Protein AF-A0A931E6J5-F1 (afdb_monomer_lite)

Structure (mmCIF, N/CA/C/O backbone):
data_AF-A0A931E6J5-F1
#
_entry.id   AF-A0A931E6J5-F1
#
loop_
_atom_site.group_PDB
_atom_site.id
_atom_site.type_symbol
_atom_site.label_atom_id
_atom_site.label_alt_id
_atom_site.label_comp_id
_atom_site.label_asym_id
_atom_site.label_entity_id
_atom_site.label_seq_id
_atom_site.pdbx_PDB_ins_code
_atom_site.Cartn_x
_atom_site.Cartn_y
_atom_site.Cartn_z
_atom_site.occupancy
_atom_site.B_iso_or_equiv
_atom_site.auth_seq_id
_atom_site.auth_comp_id
_atom_site.auth_asym_id
_atom_site.auth_atom_id
_atom_site.pdbx_PDB_model_num
ATOM 1 N N . MET A 1 1 ? 29.574 -15.417 -43.266 1.00 63.38 1 MET A N 1
ATOM 2 C CA . MET A 1 1 ? 28.225 -14.818 -43.188 1.00 63.38 1 MET A CA 1
ATOM 3 C C . MET A 1 1 ? 27.540 -15.208 -41.883 1.00 63.38 1 MET A C 1
ATOM 5 O O . MET A 1 1 ? 27.531 -14.384 -40.987 1.00 63.38 1 MET A O 1
ATOM 9 N N . VAL A 1 2 ? 27.178 -16.483 -41.682 1.00 71.75 2 VAL A N 1
ATOM 10 C CA . VAL A 1 2 ? 26.432 -16.975 -40.497 1.00 71.75 2 VAL A CA 1
ATOM 11 C C . VAL A 1 2 ? 27.000 -16.542 -39.132 1.00 71.75 2 VAL A C 1
ATOM 13 O O . VAL A 1 2 ? 26.247 -16.129 -38.259 1.00 71.75 2 VAL A O 1
ATOM 16 N N . LEU A 1 3 ? 28.323 -16.590 -38.936 1.00 75.75 3 LEU A N 1
ATOM 17 C CA . LEU A 1 3 ? 28.943 -16.208 -37.658 1.00 75.75 3 LEU A CA 1
ATOM 18 C C . LEU A 1 3 ? 28.844 -14.696 -37.375 1.00 75.75 3 LEU A C 1
ATOM 20 O O . LEU A 1 3 ? 28.648 -14.297 -36.234 1.00 75.75 3 LEU A O 1
ATOM 24 N N . HIS A 1 4 ? 28.951 -13.854 -38.405 1.00 79.69 4 HIS A N 1
ATOM 25 C CA . HIS A 1 4 ? 28.819 -12.399 -38.274 1.00 79.69 4 HIS A CA 1
ATOM 26 C C . HIS A 1 4 ? 27.365 -12.003 -37.971 1.00 79.69 4 HIS A C 1
ATOM 28 O O . HIS A 1 4 ? 27.108 -11.174 -37.098 1.00 79.69 4 HIS A O 1
ATOM 34 N N . ASP A 1 5 ? 26.411 -12.656 -38.633 1.00 85.62 5 ASP A N 1
ATOM 35 C CA . ASP A 1 5 ? 24.976 -12.436 -38.422 1.00 85.62 5 ASP A CA 1
ATOM 36 C C . ASP A 1 5 ? 24.541 -12.890 -37.016 1.00 85.62 5 ASP A C 1
ATOM 38 O O . ASP A 1 5 ? 23.756 -12.223 -36.344 1.00 85.62 5 ASP A O 1
ATOM 42 N N . PHE A 1 6 ? 25.136 -13.975 -36.510 1.00 90.19 6 PHE A N 1
ATOM 43 C CA . PHE A 1 6 ? 24.957 -14.414 -35.127 1.00 90.19 6 PHE A CA 1
ATOM 44 C C . PHE A 1 6 ? 25.483 -13.388 -34.109 1.00 90.19 6 PHE A C 1
ATOM 46 O O . PHE A 1 6 ? 24.763 -13.008 -33.184 1.00 90.19 6 PHE A O 1
ATOM 53 N N . TRP A 1 7 ? 26.722 -12.910 -34.275 1.00 92.44 7 TRP A N 1
ATOM 54 C CA . TRP A 1 7 ? 27.324 -11.947 -33.344 1.00 92.44 7 TRP A CA 1
ATOM 55 C C . TRP A 1 7 ? 26.598 -10.604 -33.337 1.00 92.44 7 TRP A C 1
ATOM 57 O O . TRP A 1 7 ? 26.364 -10.041 -32.269 1.00 92.44 7 TRP A O 1
ATOM 67 N N . THR A 1 8 ? 26.202 -10.103 -34.506 1.00 91.69 8 THR A N 1
ATOM 68 C CA . THR A 1 8 ? 25.414 -8.868 -34.608 1.00 91.69 8 THR A CA 1
ATOM 69 C C . THR A 1 8 ? 24.068 -9.005 -33.899 1.00 91.69 8 THR A C 1
ATOM 71 O O . THR A 1 8 ? 23.738 -8.150 -33.077 1.00 91.69 8 THR A O 1
ATOM 74 N N . PHE A 1 9 ? 23.328 -10.095 -34.126 1.00 93.56 9 PHE A N 1
ATOM 75 C CA . PHE A 1 9 ? 22.081 -10.363 -33.403 1.00 93.56 9 PHE A CA 1
ATOM 76 C C . PHE A 1 9 ? 22.292 -10.407 -31.882 1.00 93.56 9 PHE A C 1
ATOM 78 O O . PHE A 1 9 ? 21.572 -9.746 -31.130 1.00 93.56 9 PHE A O 1
ATOM 85 N N . PHE A 1 10 ? 23.312 -11.137 -31.426 1.00 94.94 10 PHE A N 1
ATOM 86 C CA . PHE A 1 10 ? 23.633 -11.265 -30.007 1.00 94.94 10 PHE A CA 1
ATOM 87 C C . PHE A 1 10 ? 23.939 -9.905 -29.358 1.00 94.94 10 PHE A C 1
ATOM 89 O O . PHE A 1 10 ? 23.364 -9.571 -28.317 1.00 94.94 10 PHE A O 1
ATOM 96 N N . ILE A 1 11 ? 24.771 -9.079 -30.000 1.00 95.94 11 ILE A N 1
ATOM 97 C CA . ILE A 1 11 ? 25.106 -7.732 -29.517 1.00 95.94 11 ILE A CA 1
ATOM 98 C C . ILE A 1 11 ? 23.847 -6.867 -29.429 1.00 95.94 11 ILE A C 1
ATOM 100 O O . ILE A 1 11 ? 23.567 -6.310 -28.367 1.00 95.94 11 ILE A O 1
ATOM 104 N N . TRP A 1 12 ? 23.052 -6.791 -30.499 1.00 96.56 12 TRP A N 1
ATOM 105 C CA . TRP A 1 12 ? 21.847 -5.958 -30.514 1.00 96.56 12 TRP A CA 1
ATOM 106 C C . TRP A 1 12 ? 20.796 -6.416 -29.499 1.00 96.56 12 TRP A C 1
ATOM 108 O O . TRP A 1 12 ? 20.197 -5.572 -28.832 1.00 96.56 12 TRP A O 1
ATOM 118 N N . SER A 1 13 ? 20.616 -7.726 -29.306 1.00 95.75 13 SER A N 1
ATOM 119 C CA . SER A 1 13 ? 19.722 -8.256 -28.265 1.00 95.75 13 SER A CA 1
ATOM 120 C C . SER A 1 13 ? 20.189 -7.887 -26.852 1.00 95.75 13 SER A C 1
ATOM 122 O O . SER A 1 13 ? 19.373 -7.521 -26.005 1.00 95.75 13 SER A O 1
ATOM 124 N N . THR A 1 14 ? 21.504 -7.901 -26.613 1.00 96.81 14 THR A N 1
ATOM 125 C CA . THR A 1 14 ? 22.094 -7.530 -25.322 1.00 96.81 14 THR A CA 1
ATOM 126 C C . THR A 1 14 ? 21.915 -6.037 -25.066 1.00 96.81 14 THR A C 1
ATOM 128 O O . THR A 1 14 ? 21.471 -5.647 -23.988 1.00 96.81 14 THR A O 1
ATOM 131 N N . VAL A 1 15 ? 22.189 -5.198 -26.069 1.00 97.50 15 VAL A N 1
ATOM 132 C CA . VAL A 1 15 ? 21.977 -3.744 -25.997 1.00 97.50 15 VAL A CA 1
ATOM 133 C C . VAL A 1 15 ? 20.506 -3.422 -25.725 1.00 97.50 15 VAL A C 1
ATOM 135 O O . VAL A 1 15 ? 20.216 -2.627 -24.833 1.00 97.50 15 VAL A O 1
ATOM 138 N N . ALA A 1 16 ? 19.573 -4.072 -26.428 1.00 97.19 16 ALA A N 1
ATOM 139 C CA . ALA A 1 16 ? 18.140 -3.891 -26.201 1.00 97.19 16 ALA A CA 1
ATOM 140 C C . ALA A 1 16 ? 17.722 -4.312 -24.781 1.00 97.19 16 ALA A C 1
ATOM 142 O O . ALA A 1 16 ? 16.992 -3.582 -24.109 1.00 97.19 16 ALA A O 1
ATOM 143 N N . GLY A 1 17 ? 18.227 -5.449 -24.290 1.00 97.44 17 GLY A N 1
ATOM 144 C CA . GLY A 1 17 ? 17.974 -5.913 -22.925 1.00 97.44 17 GLY A CA 1
ATOM 145 C C . GLY A 1 17 ? 18.479 -4.930 -21.867 1.00 97.44 17 GLY A C 1
ATOM 146 O O . GLY A 1 17 ? 17.737 -4.566 -20.952 1.00 97.44 17 GLY A O 1
ATOM 147 N N . LEU A 1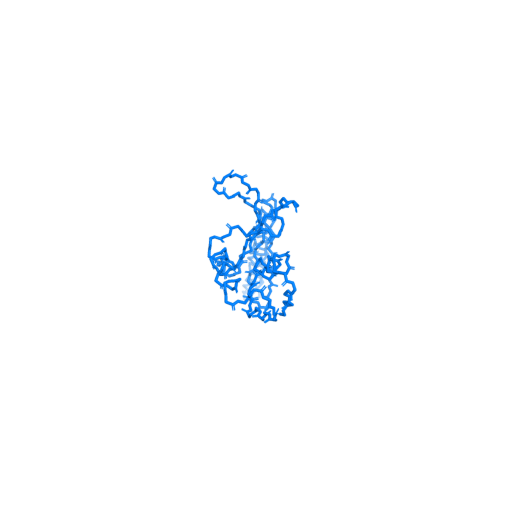 18 ? 19.710 -4.435 -22.022 1.00 98.00 18 LEU A N 1
ATOM 148 C CA . LEU A 1 18 ? 20.287 -3.427 -21.130 1.00 98.00 18 LEU A CA 1
ATOM 149 C C . LEU A 1 18 ? 19.512 -2.105 -21.177 1.00 98.00 18 LEU A C 1
ATOM 151 O O . LEU A 1 18 ? 19.295 -1.499 -20.129 1.00 98.00 18 LEU A O 1
ATOM 155 N N . ALA A 1 19 ? 19.046 -1.685 -22.355 1.00 97.94 19 ALA A N 1
ATOM 156 C CA . ALA A 1 19 ? 18.220 -0.490 -22.498 1.00 97.94 19 ALA A CA 1
ATOM 157 C C . ALA A 1 19 ? 16.891 -0.624 -21.736 1.00 97.94 19 ALA A C 1
ATOM 159 O O . ALA A 1 19 ? 16.527 0.279 -20.984 1.00 97.94 19 ALA A O 1
ATOM 160 N N . ILE A 1 20 ? 16.200 -1.763 -21.857 1.00 98.06 20 ILE A N 1
ATOM 161 C CA . ILE A 1 20 ? 14.946 -2.032 -21.130 1.00 98.06 20 ILE A CA 1
ATOM 162 C C . ILE A 1 20 ? 15.175 -2.012 -19.615 1.00 98.06 20 ILE A C 1
ATOM 164 O O . ILE A 1 20 ? 14.420 -1.365 -18.886 1.00 98.06 20 ILE A O 1
ATOM 168 N N . ILE A 1 21 ? 16.228 -2.68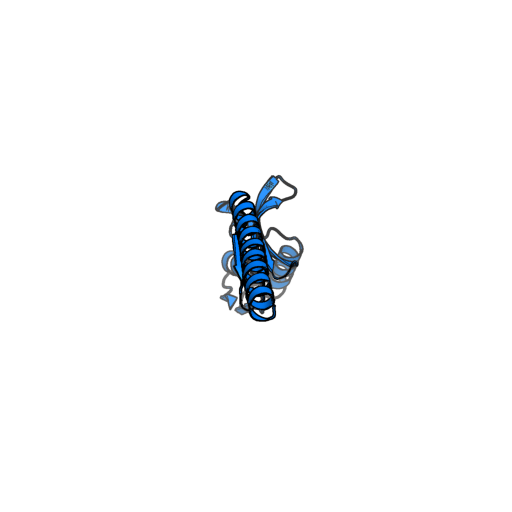2 -19.136 1.00 97.38 21 ILE A N 1
ATOM 169 C CA . ILE A 1 21 ? 16.584 -2.689 -17.710 1.00 97.38 21 ILE A CA 1
ATOM 170 C C . ILE A 1 21 ? 16.899 -1.266 -17.238 1.00 97.38 21 ILE A C 1
ATOM 172 O O . ILE A 1 21 ? 16.402 -0.847 -16.194 1.00 97.38 21 ILE A O 1
ATOM 176 N N . GLY A 1 22 ? 17.676 -0.506 -18.013 1.00 97.94 22 GLY A N 1
ATOM 177 C CA . GLY A 1 22 ? 18.025 0.879 -17.705 1.00 97.94 22 GLY A CA 1
ATOM 178 C C . GLY A 1 22 ? 16.796 1.781 -17.591 1.00 97.94 22 GLY A C 1
ATOM 179 O O . GLY A 1 22 ? 16.655 2.498 -16.602 1.00 97.94 22 GLY A O 1
ATOM 180 N N . ILE A 1 23 ? 15.866 1.690 -18.546 1.00 97.69 23 ILE A N 1
ATOM 181 C CA . ILE A 1 23 ? 14.594 2.428 -18.516 1.00 97.69 23 ILE A CA 1
ATOM 182 C C . ILE A 1 23 ? 13.776 2.039 -17.282 1.00 97.69 23 ILE A C 1
ATOM 184 O O . ILE A 1 23 ? 13.274 2.910 -16.574 1.00 97.69 23 ILE A O 1
ATOM 188 N N . TYR A 1 24 ? 13.669 0.743 -16.987 1.00 95.25 24 TYR A N 1
ATOM 189 C CA . TYR A 1 24 ? 12.930 0.261 -15.823 1.00 95.25 24 TYR A CA 1
ATOM 190 C C . TYR A 1 24 ? 13.510 0.799 -14.505 1.00 95.25 24 TYR A C 1
ATOM 192 O O . TYR A 1 24 ? 12.768 1.309 -13.665 1.00 95.25 24 TYR A O 1
ATOM 200 N N . GLN A 1 25 ? 14.836 0.757 -14.338 1.00 96.06 25 GLN A N 1
ATOM 201 C CA . GLN A 1 25 ? 15.498 1.307 -13.150 1.00 96.06 25 GLN A CA 1
ATOM 202 C C . GLN A 1 25 ? 15.332 2.827 -13.056 1.00 96.06 25 GLN A C 1
ATOM 204 O O . GLN A 1 25 ? 15.076 3.348 -11.971 1.00 96.06 25 GLN A O 1
ATOM 209 N N . LEU A 1 26 ? 15.408 3.541 -14.183 1.00 97.12 26 LEU A N 1
ATOM 210 C CA . LEU A 1 26 ? 15.172 4.982 -14.228 1.00 97.12 26 LEU A CA 1
ATOM 211 C C . LEU A 1 26 ? 13.752 5.335 -13.764 1.00 97.12 26 LEU A C 1
ATOM 213 O O . LEU A 1 26 ? 13.586 6.244 -12.953 1.00 97.12 26 LEU A O 1
ATOM 217 N N . LEU A 1 27 ? 12.735 4.592 -14.210 1.00 95.88 27 LEU A N 1
ATOM 218 C CA . LEU A 1 27 ? 11.352 4.788 -13.761 1.00 95.88 27 LEU A CA 1
ATOM 219 C C . LEU A 1 27 ? 11.208 4.573 -12.248 1.00 95.88 27 LEU A C 1
ATOM 221 O O . LEU A 1 27 ? 10.581 5.392 -11.574 1.00 95.88 27 LEU A O 1
ATOM 225 N N . LEU A 1 28 ? 11.821 3.522 -11.694 1.00 94.69 28 LEU A N 1
ATOM 226 C CA . LEU A 1 28 ? 11.808 3.277 -10.247 1.00 94.69 28 LEU A CA 1
ATOM 227 C C . LEU A 1 28 ? 12.523 4.382 -9.459 1.00 94.69 28 LEU A C 1
ATOM 229 O O . LEU A 1 28 ? 12.049 4.778 -8.393 1.00 94.69 28 LEU A O 1
ATOM 233 N N . LEU A 1 29 ? 13.633 4.909 -9.980 1.00 96.19 29 LEU A N 1
ATOM 234 C CA . LEU A 1 29 ? 14.347 6.030 -9.369 1.00 96.19 29 LEU A CA 1
ATOM 235 C C . LEU A 1 29 ? 13.512 7.311 -9.384 1.00 96.19 29 LEU A C 1
ATOM 237 O O . LEU A 1 29 ? 13.448 7.997 -8.366 1.00 96.19 29 LEU A O 1
ATOM 241 N N . ILE A 1 30 ? 12.829 7.605 -10.494 1.00 97.19 30 ILE A N 1
ATOM 242 C CA . ILE A 1 30 ? 11.915 8.751 -10.595 1.00 97.19 30 ILE A CA 1
ATOM 243 C C . ILE A 1 30 ? 10.773 8.611 -9.584 1.00 97.19 30 ILE A C 1
ATOM 245 O O . ILE A 1 30 ? 10.468 9.562 -8.868 1.00 97.19 30 ILE A O 1
ATOM 249 N N . LEU A 1 31 ? 10.161 7.428 -9.481 1.00 96.12 31 LEU A N 1
ATOM 250 C CA . LEU A 1 31 ? 9.105 7.164 -8.501 1.00 96.12 31 LEU A CA 1
ATOM 251 C C . LEU A 1 31 ? 9.607 7.367 -7.069 1.00 96.12 31 LEU A C 1
ATOM 253 O O . LEU A 1 31 ? 8.974 8.083 -6.293 1.00 96.12 31 LEU A O 1
ATOM 257 N N . ARG A 1 32 ? 10.787 6.832 -6.743 1.00 95.50 32 ARG A N 1
ATOM 258 C CA . ARG A 1 32 ? 11.405 7.012 -5.426 1.00 95.50 32 ARG A CA 1
ATOM 259 C C . ARG A 1 32 ? 11.718 8.477 -5.126 1.00 95.50 32 ARG A C 1
ATOM 261 O O . ARG A 1 32 ? 11.469 8.923 -4.010 1.00 95.50 32 ARG A O 1
ATOM 268 N N . ALA A 1 33 ? 12.223 9.229 -6.104 1.00 95.88 33 ALA A N 1
ATOM 269 C CA . ALA A 1 33 ? 12.474 10.665 -5.970 1.00 95.88 33 ALA A CA 1
ATOM 270 C C . ALA A 1 33 ? 11.181 11.461 -5.722 1.00 95.88 33 ALA A C 1
ATOM 272 O O . ALA A 1 33 ? 11.209 12.491 -5.057 1.00 95.88 33 ALA A O 1
ATOM 273 N N . ARG A 1 34 ? 10.039 10.954 -6.200 1.00 95.50 34 ARG A N 1
ATOM 274 C CA . ARG A 1 34 ? 8.697 11.493 -5.928 1.00 95.50 34 ARG A CA 1
ATOM 275 C C . ARG A 1 34 ? 8.062 10.958 -4.636 1.00 95.50 34 ARG A C 1
ATOM 277 O O . ARG A 1 34 ? 6.873 11.167 -4.428 1.00 95.50 34 ARG A O 1
ATOM 284 N N . GLY A 1 35 ? 8.815 10.248 -3.793 1.00 95.94 35 GLY A N 1
ATOM 285 C CA . GLY A 1 35 ? 8.310 9.689 -2.534 1.00 95.94 35 GLY A CA 1
ATOM 286 C C . GLY A 1 35 ? 7.437 8.440 -2.695 1.00 95.94 35 GLY A C 1
ATOM 287 O O . GLY A 1 35 ? 6.791 8.022 -1.738 1.00 95.94 35 GLY A O 1
ATOM 288 N N . VAL A 1 36 ? 7.416 7.822 -3.881 1.00 97.31 36 VAL A N 1
ATOM 289 C CA . VAL A 1 36 ? 6.678 6.580 -4.133 1.00 97.31 36 VAL A CA 1
ATOM 290 C C . VAL A 1 36 ? 7.590 5.386 -3.876 1.00 97.31 36 VAL A C 1
ATOM 292 O O . VAL A 1 36 ? 8.556 5.140 -4.600 1.00 97.31 36 VAL A O 1
ATOM 295 N N . PHE A 1 37 ? 7.267 4.609 -2.849 1.00 96.31 37 PHE A N 1
ATOM 296 C CA . PHE A 1 37 ? 7.924 3.342 -2.569 1.00 96.31 37 PHE A CA 1
ATOM 297 C C . PHE A 1 37 ? 7.243 2.218 -3.347 1.00 96.31 37 PHE A C 1
ATOM 299 O O . PHE A 1 37 ? 6.057 1.961 -3.156 1.00 96.31 37 PHE A O 1
ATOM 306 N N . VAL A 1 38 ? 8.000 1.534 -4.204 1.00 96.56 38 VAL A N 1
ATOM 307 C CA . VAL A 1 38 ? 7.509 0.430 -5.035 1.00 96.56 38 VAL A CA 1
ATOM 308 C C . VAL A 1 38 ? 8.150 -0.872 -4.575 1.00 96.56 38 VAL A C 1
ATOM 310 O O . VAL A 1 38 ? 9.370 -0.965 -4.457 1.00 96.56 38 VAL A O 1
ATOM 313 N N . THR A 1 39 ? 7.335 -1.895 -4.348 1.00 94.56 39 THR A N 1
ATOM 314 C CA . THR A 1 39 ? 7.804 -3.239 -4.004 1.00 94.56 39 THR A CA 1
ATOM 315 C C . THR A 1 39 ? 6.897 -4.302 -4.612 1.00 94.56 39 THR A C 1
ATOM 317 O O . THR A 1 39 ? 5.740 -4.037 -4.932 1.00 94.56 39 THR A O 1
ATOM 320 N N . ARG A 1 40 ? 7.405 -5.523 -4.786 1.00 94.12 40 ARG A N 1
ATOM 321 C CA . ARG A 1 40 ? 6.601 -6.665 -5.234 1.00 94.12 40 ARG A CA 1
ATOM 322 C C . ARG A 1 40 ? 6.274 -7.545 -4.036 1.00 94.12 40 ARG A C 1
ATOM 324 O O . ARG A 1 40 ? 7.173 -8.050 -3.373 1.00 94.12 40 ARG A O 1
ATOM 331 N N . THR A 1 41 ? 4.988 -7.741 -3.774 1.00 93.50 41 THR A N 1
ATOM 332 C CA . THR A 1 41 ? 4.486 -8.631 -2.721 1.00 93.50 41 THR A CA 1
ATOM 333 C C . THR A 1 41 ? 3.864 -9.887 -3.334 1.00 93.50 41 THR A C 1
ATOM 335 O O . THR A 1 41 ? 3.679 -9.974 -4.551 1.00 93.50 41 THR A O 1
ATOM 338 N N . LYS A 1 42 ? 3.475 -10.859 -2.496 1.00 93.69 42 LYS A N 1
ATOM 339 C CA . LYS A 1 42 ? 2.713 -12.043 -2.939 1.00 93.69 42 LYS A CA 1
ATOM 340 C C . LYS A 1 42 ? 1.358 -11.698 -3.573 1.00 93.69 42 LYS A C 1
ATOM 342 O O . LYS A 1 42 ? 0.805 -12.509 -4.302 1.00 93.69 42 LYS A O 1
ATOM 347 N N . PHE A 1 43 ? 0.841 -10.501 -3.298 1.00 89.81 43 PHE A N 1
ATOM 348 C CA . PHE A 1 43 ? -0.416 -9.997 -3.847 1.00 89.81 43 PHE A CA 1
ATOM 349 C C . PHE A 1 43 ? -0.212 -9.139 -5.103 1.00 89.81 43 PHE A C 1
ATOM 351 O O . PHE A 1 43 ? -1.188 -8.699 -5.700 1.00 89.81 43 PHE A O 1
ATOM 358 N N . GLY A 1 44 ? 1.038 -8.931 -5.530 1.00 93.06 44 GLY A N 1
ATOM 359 C CA . GLY A 1 44 ? 1.395 -8.224 -6.755 1.00 93.06 44 GLY A CA 1
ATOM 360 C C . GLY A 1 44 ? 2.218 -6.959 -6.520 1.00 93.06 44 GLY A C 1
ATOM 361 O O . GLY A 1 44 ? 2.913 -6.833 -5.509 1.00 93.06 44 GLY A O 1
ATOM 362 N N . LEU A 1 45 ? 2.203 -6.047 -7.491 1.00 95.50 45 LEU A N 1
ATOM 363 C CA . LEU A 1 45 ? 2.954 -4.796 -7.413 1.00 95.50 45 LEU A CA 1
ATOM 364 C C . LEU A 1 45 ? 2.294 -3.877 -6.384 1.00 95.50 45 LEU A C 1
ATOM 366 O O . LEU A 1 45 ? 1.100 -3.596 -6.465 1.00 95.50 45 LEU A O 1
ATOM 370 N N . THR A 1 46 ? 3.069 -3.417 -5.413 1.00 96.69 46 THR A N 1
ATOM 371 C CA . THR A 1 46 ? 2.599 -2.598 -4.301 1.00 96.69 46 THR A CA 1
ATOM 372 C C . THR A 1 46 ? 3.304 -1.254 -4.323 1.00 96.69 46 THR A C 1
ATOM 374 O O . THR A 1 46 ? 4.527 -1.191 -4.452 1.00 96.69 46 THR A O 1
ATOM 377 N N . MET A 1 47 ? 2.524 -0.188 -4.180 1.00 97.12 47 MET A N 1
ATOM 378 C CA . MET A 1 47 ? 3.022 1.176 -4.071 1.00 97.12 47 MET A CA 1
ATOM 379 C C . MET A 1 47 ? 2.547 1.793 -2.761 1.00 97.12 47 MET A C 1
ATOM 381 O O . MET A 1 47 ? 1.379 1.656 -2.394 1.00 97.12 47 MET A O 1
ATOM 385 N N . ILE A 1 48 ? 3.455 2.476 -2.074 1.00 96.81 48 ILE A N 1
ATOM 386 C CA . ILE A 1 48 ? 3.169 3.280 -0.888 1.00 96.81 48 ILE A CA 1
ATOM 387 C C . ILE A 1 48 ? 3.631 4.697 -1.189 1.00 96.81 48 ILE A C 1
ATOM 389 O O . ILE A 1 48 ? 4.779 4.891 -1.583 1.00 96.81 48 ILE A O 1
ATOM 393 N N . PHE A 1 49 ? 2.746 5.671 -1.036 1.00 97.44 49 PHE A N 1
ATOM 394 C CA . PHE A 1 49 ? 3.070 7.068 -1.297 1.00 97.44 49 PHE A CA 1
ATOM 395 C C . PHE A 1 49 ? 2.182 7.997 -0.485 1.00 97.44 49 PHE A C 1
ATOM 397 O O . PHE A 1 49 ? 1.078 7.623 -0.081 1.00 97.44 49 PHE A O 1
ATOM 404 N N . ASP A 1 50 ? 2.686 9.201 -0.261 1.00 97.31 50 ASP A N 1
ATOM 405 C CA . ASP A 1 50 ? 2.009 10.220 0.526 1.00 97.31 50 ASP A CA 1
ATOM 406 C C . ASP A 1 50 ? 1.192 11.146 -0.391 1.00 97.31 50 ASP A C 1
ATOM 408 O O . ASP A 1 50 ? 1.505 11.330 -1.571 1.00 97.31 50 ASP A O 1
ATOM 412 N N . SER A 1 51 ? 0.095 11.668 0.142 1.00 95.69 51 SER A N 1
ATOM 413 C CA . SER A 1 51 ? -0.836 12.588 -0.507 1.00 95.69 51 SER A CA 1
ATOM 414 C C . SER A 1 51 ? -1.553 13.411 0.570 1.00 95.69 51 SER A C 1
ATOM 416 O O . SER A 1 51 ? -1.175 13.372 1.742 1.00 95.69 51 SER A O 1
ATOM 418 N N . GLU A 1 52 ? -2.591 14.137 0.186 1.00 96.19 52 GLU A N 1
ATOM 419 C CA . GLU A 1 52 ? -3.411 14.951 1.079 1.00 96.19 52 GLU A CA 1
ATOM 420 C C . GLU A 1 52 ? -4.875 14.536 0.923 1.00 96.19 52 GLU A C 1
ATOM 422 O O . GLU A 1 52 ? -5.305 14.131 -0.163 1.00 96.19 52 GLU A O 1
ATOM 427 N N . ASP A 1 53 ? -5.632 14.569 2.019 1.00 93.56 53 ASP A N 1
ATOM 428 C CA . ASP A 1 53 ? -7.084 14.434 1.944 1.00 93.56 53 ASP A CA 1
ATOM 429 C C . ASP A 1 53 ? -7.748 15.739 1.465 1.00 93.56 53 ASP A C 1
ATOM 431 O O . ASP A 1 53 ? -7.081 16.703 1.091 1.00 93.56 53 ASP A O 1
ATOM 435 N N . ALA A 1 54 ? -9.083 15.762 1.431 1.00 90.62 54 ALA A N 1
ATOM 436 C CA . ALA A 1 54 ? -9.838 16.922 0.954 1.00 90.62 54 ALA A CA 1
ATOM 437 C C . ALA A 1 54 ? -9.610 18.192 1.795 1.00 90.62 54 ALA A C 1
ATOM 439 O O . ALA A 1 54 ? -9.813 19.292 1.284 1.00 90.62 54 ALA A O 1
ATOM 440 N N . ASP A 1 55 ? -9.175 18.036 3.047 1.00 92.50 55 ASP A N 1
ATOM 441 C CA . ASP A 1 55 ? -8.923 19.125 3.989 1.00 92.50 55 ASP A CA 1
ATOM 442 C C . ASP A 1 55 ? -7.429 19.514 4.033 1.00 92.50 55 ASP A C 1
ATOM 444 O O . ASP A 1 55 ? -7.023 20.350 4.839 1.00 92.50 55 ASP A O 1
ATOM 448 N N . GLY A 1 56 ? -6.596 18.920 3.168 1.00 94.38 56 GLY A N 1
ATOM 449 C CA . GLY A 1 56 ? -5.149 19.154 3.132 1.00 94.38 56 GLY A CA 1
ATOM 450 C C . GLY A 1 56 ? -4.370 18.367 4.190 1.00 94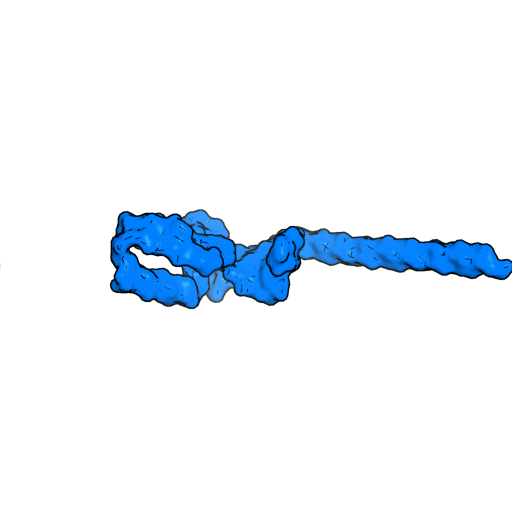.38 56 GLY A C 1
ATOM 451 O O . GLY A 1 56 ? -3.188 18.628 4.413 1.00 94.38 56 GLY A O 1
ATOM 452 N N . THR A 1 57 ? -5.001 17.404 4.868 1.00 95.81 57 THR A N 1
ATOM 453 C CA . THR A 1 57 ? -4.338 16.623 5.916 1.00 95.81 57 THR A CA 1
ATOM 454 C C . THR A 1 57 ? -3.450 15.548 5.284 1.00 95.81 57 THR A C 1
ATOM 456 O O . THR A 1 57 ? -3.940 14.759 4.469 1.00 95.81 57 THR A O 1
ATOM 459 N N . PRO A 1 58 ? -2.165 15.437 5.673 1.00 96.69 58 PRO A N 1
ATOM 460 C CA . PRO A 1 58 ? -1.264 14.439 5.108 1.00 96.69 58 PRO A CA 1
ATOM 461 C C . PRO A 1 58 ? -1.716 12.995 5.367 1.00 96.69 58 PRO A C 1
ATOM 463 O O . PRO A 1 58 ? -1.879 12.550 6.513 1.00 96.69 58 PRO A O 1
ATOM 466 N N . ILE A 1 59 ? -1.843 12.235 4.283 1.00 96.94 59 ILE A N 1
ATOM 467 C CA . ILE A 1 59 ? -2.242 10.827 4.270 1.00 96.94 59 ILE A CA 1
ATOM 468 C C . ILE A 1 59 ? -1.235 9.975 3.501 1.00 96.94 59 ILE A C 1
ATOM 470 O O . ILE A 1 59 ? -0.602 10.420 2.550 1.00 96.94 59 ILE A O 1
ATOM 474 N N . ARG A 1 60 ? -1.124 8.706 3.883 1.00 97.12 60 ARG A N 1
ATOM 475 C CA . ARG A 1 60 ? -0.340 7.682 3.195 1.00 97.12 60 ARG A CA 1
ATOM 476 C C . ARG A 1 60 ? -1.265 6.662 2.564 1.00 97.12 60 ARG A C 1
ATOM 478 O O . ARG A 1 60 ? -2.073 6.046 3.260 1.00 97.12 60 ARG A O 1
ATOM 485 N N . LEU A 1 61 ? -1.112 6.459 1.264 1.00 96.56 61 LEU A N 1
ATOM 486 C CA . LEU A 1 61 ? -1.900 5.542 0.453 1.00 96.56 61 LEU A CA 1
ATOM 487 C C . LEU A 1 61 ? -1.151 4.222 0.259 1.00 96.56 61 LEU A C 1
ATOM 489 O O . LEU A 1 61 ? 0.053 4.203 0.007 1.00 96.56 61 LEU A O 1
ATOM 493 N N . LEU A 1 62 ? -1.890 3.117 0.337 1.00 96.12 62 LEU A N 1
ATOM 494 C CA . LEU A 1 62 ? -1.435 1.783 -0.038 1.00 96.12 62 LEU A CA 1
ATOM 495 C C . LEU A 1 62 ? -2.177 1.353 -1.301 1.00 96.12 62 LEU A C 1
ATOM 497 O O . LEU A 1 62 ? -3.394 1.156 -1.278 1.00 96.12 62 LEU A O 1
ATOM 501 N N . ASN A 1 63 ? -1.442 1.164 -2.390 1.00 96.19 63 ASN A N 1
ATOM 502 C CA . ASN A 1 63 ? -1.960 0.638 -3.645 1.00 96.19 63 ASN A CA 1
ATOM 503 C C . ASN A 1 63 ? -1.391 -0.762 -3.902 1.00 96.19 63 A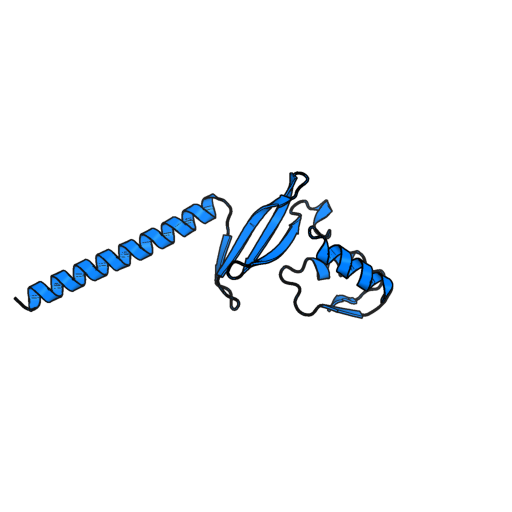SN A C 1
ATOM 505 O O . ASN A 1 63 ? -0.191 -0.983 -3.738 1.00 96.19 63 ASN A O 1
ATOM 509 N N . VAL A 1 64 ? -2.239 -1.703 -4.312 1.00 95.88 64 VAL A N 1
ATOM 510 C CA . VAL A 1 64 ? -1.831 -3.050 -4.730 1.00 95.88 64 VAL A CA 1
ATOM 511 C C . VAL A 1 64 ? -2.481 -3.351 -6.075 1.00 95.88 64 VAL A C 1
ATOM 513 O O . VAL A 1 64 ? -3.703 -3.280 -6.197 1.00 95.88 64 VAL A O 1
ATOM 516 N N . ASN A 1 65 ? -1.666 -3.680 -7.081 1.00 94.06 65 ASN A N 1
ATOM 517 C CA . ASN A 1 65 ? -2.076 -3.946 -8.467 1.00 94.06 65 ASN A CA 1
ATOM 518 C C . ASN A 1 65 ? -2.981 -2.866 -9.082 1.00 94.06 65 ASN A C 1
ATOM 520 O O . ASN A 1 65 ? -3.915 -3.171 -9.815 1.00 94.06 65 ASN A O 1
ATOM 524 N N . GLY A 1 66 ? -2.712 -1.594 -8.791 1.00 92.19 66 GLY A N 1
ATOM 525 C CA . GLY A 1 66 ? -3.476 -0.476 -9.342 1.00 92.19 66 GLY A CA 1
ATOM 526 C C . GLY A 1 66 ? -4.718 -0.107 -8.531 1.00 92.19 66 GLY A C 1
ATOM 527 O O . GLY A 1 66 ? -5.307 0.936 -8.797 1.00 92.19 66 GLY A O 1
ATOM 528 N N . THR A 1 67 ? -5.079 -0.863 -7.491 1.00 92.50 67 THR A N 1
ATOM 529 C CA . THR A 1 67 ? -6.221 -0.553 -6.619 1.00 92.50 67 THR A CA 1
ATOM 530 C C . THR A 1 67 ? -5.763 0.000 -5.274 1.00 92.50 67 THR A C 1
ATOM 532 O O . THR A 1 67 ? -4.873 -0.560 -4.632 1.00 92.50 67 THR A O 1
ATOM 535 N N . PHE A 1 68 ? -6.398 1.080 -4.810 1.00 92.94 68 PHE A N 1
ATOM 536 C CA . PHE A 1 68 ? -6.215 1.576 -3.447 1.00 92.94 68 PHE A CA 1
ATOM 537 C C . PHE A 1 68 ? -6.795 0.583 -2.440 1.00 92.94 68 PHE A C 1
ATOM 539 O O . PHE A 1 68 ? -8.000 0.358 -2.402 1.00 92.94 68 PHE A O 1
ATOM 546 N N . GLN A 1 69 ? -5.920 -0.012 -1.635 1.00 91.94 69 GLN A N 1
ATOM 547 C CA . GLN A 1 69 ? -6.282 -0.995 -0.616 1.00 91.94 69 GLN A CA 1
ATOM 548 C C . GLN A 1 69 ? -6.466 -0.358 0.758 1.00 91.94 69 GLN A C 1
ATOM 550 O O . GLN A 1 69 ? -7.258 -0.837 1.561 1.00 91.94 69 GLN A O 1
ATOM 555 N N . SER A 1 70 ? -5.710 0.701 1.057 1.00 94.06 70 SER A N 1
ATOM 556 C CA . SER A 1 70 ? -5.764 1.349 2.364 1.00 94.06 70 SER A CA 1
ATOM 557 C C . SER A 1 70 ? -5.256 2.775 2.328 1.00 94.06 70 SER A C 1
ATOM 559 O O . SER A 1 70 ? -4.562 3.186 1.396 1.00 94.06 70 SER A O 1
ATOM 561 N N . VAL A 1 71 ? -5.570 3.501 3.392 1.00 95.38 71 VAL A N 1
ATOM 562 C CA . VAL A 1 71 ? -5.064 4.843 3.655 1.00 95.38 71 VAL A CA 1
ATOM 563 C C . VAL A 1 71 ? -4.980 5.079 5.160 1.00 95.38 71 VAL A C 1
ATOM 565 O O . VAL A 1 71 ? -5.808 4.570 5.924 1.00 95.38 71 VAL A O 1
ATOM 568 N N . SER A 1 72 ? -3.970 5.832 5.584 1.00 95.69 72 SER A N 1
ATOM 569 C CA . SER A 1 72 ? -3.755 6.234 6.973 1.00 95.69 72 SER A CA 1
ATOM 570 C C . SER A 1 72 ? -3.292 7.679 7.038 1.00 95.69 72 SER A C 1
ATOM 572 O O . SER A 1 72 ? -2.497 8.094 6.202 1.00 95.69 72 SER A O 1
ATOM 574 N N . TYR A 1 73 ? -3.693 8.406 8.077 1.00 96.56 73 TYR A N 1
ATOM 575 C CA . TYR A 1 73 ? -3.068 9.678 8.403 1.00 96.56 73 TYR A CA 1
ATOM 576 C C . TYR A 1 73 ? -1.599 9.461 8.767 1.00 96.56 73 TYR A C 1
ATOM 578 O O . TYR A 1 73 ? -1.241 8.432 9.357 1.00 96.56 73 TYR A O 1
ATOM 586 N N . ILE A 1 74 ? -0.762 10.419 8.372 1.00 95.62 74 ILE A N 1
ATOM 587 C CA . ILE A 1 74 ? 0.666 10.455 8.717 1.00 95.62 74 ILE A CA 1
ATOM 588 C C . ILE A 1 74 ? 0.859 11.132 10.077 1.00 95.62 74 ILE A C 1
ATOM 590 O O . ILE A 1 74 ? 1.746 10.748 10.839 1.00 95.62 74 ILE A O 1
ATOM 594 N N . ALA A 1 75 ? 0.011 12.117 10.378 1.00 94.94 75 ALA A N 1
ATOM 595 C CA . ALA A 1 75 ? 0.046 12.876 11.614 1.00 94.94 75 ALA A CA 1
ATOM 596 C C . ALA A 1 75 ? -0.096 11.947 12.844 1.00 94.94 75 ALA A C 1
ATOM 598 O O . ALA A 1 75 ? -1.047 11.155 12.896 1.00 94.94 75 ALA A O 1
ATOM 599 N N . PRO A 1 76 ? 0.836 11.987 13.820 1.00 94.12 76 PRO A N 1
ATOM 600 C CA . PRO A 1 76 ? 0.840 11.072 14.965 1.00 94.12 76 PRO A CA 1
ATOM 601 C C . PRO A 1 76 ? -0.456 11.069 15.781 1.00 94.12 76 PRO A C 1
ATOM 603 O O . PRO A 1 76 ? -0.879 10.014 16.253 1.00 94.12 76 PRO A O 1
ATOM 606 N N . GLU A 1 77 ? -1.091 12.224 15.927 1.00 95.00 77 GLU A N 1
ATOM 607 C CA . GLU A 1 77 ? -2.343 12.431 16.651 1.00 95.00 77 GLU A CA 1
ATOM 608 C C . GLU A 1 77 ? -3.556 11.819 15.938 1.00 95.00 77 GLU A C 1
ATOM 610 O O . GLU A 1 77 ? -4.522 11.442 16.592 1.00 95.00 77 GLU A O 1
ATOM 615 N N . LEU A 1 78 ? -3.473 11.629 14.617 1.00 95.62 78 LEU A N 1
ATOM 616 C CA . LEU A 1 78 ? -4.522 11.015 13.799 1.00 95.62 78 LEU A CA 1
ATOM 617 C C . LEU A 1 78 ? -4.194 9.572 13.395 1.00 95.62 78 LEU A C 1
ATOM 619 O O . LEU A 1 78 ? -4.945 8.946 12.647 1.00 95.62 78 LEU A O 1
ATOM 623 N N . ARG A 1 79 ? -3.075 9.003 13.863 1.00 92.38 79 ARG A N 1
ATOM 624 C CA . ARG A 1 79 ? -2.561 7.705 13.384 1.00 92.38 79 ARG A CA 1
ATOM 625 C C . ARG A 1 79 ? -3.527 6.535 13.576 1.00 92.38 79 ARG A C 1
ATOM 627 O O . ARG A 1 79 ? -3.373 5.520 12.895 1.00 92.38 79 ARG A O 1
ATOM 634 N N . PHE A 1 80 ? -4.476 6.650 14.503 1.00 95.12 80 PHE A N 1
ATOM 635 C CA . PHE A 1 80 ? -5.517 5.652 14.749 1.00 95.12 80 PHE A CA 1
ATOM 636 C C . PHE A 1 80 ? -6.870 6.035 14.164 1.00 95.12 80 PHE A C 1
ATOM 638 O O . PHE A 1 80 ? -7.737 5.173 14.113 1.00 95.12 80 PHE A O 1
ATOM 645 N N . GLU A 1 81 ? -7.017 7.254 13.651 1.00 96.31 81 GLU A N 1
ATOM 646 C CA . GLU A 1 81 ? -8.233 7.724 13.005 1.00 96.31 81 GLU A CA 1
ATOM 647 C C . GLU A 1 81 ? -8.393 7.153 11.596 1.00 96.31 81 GLU A C 1
ATOM 649 O O . GLU A 1 81 ? -7.442 6.764 10.906 1.00 96.31 81 GLU A O 1
ATOM 654 N N . LEU A 1 82 ? -9.647 7.101 11.158 1.00 95.81 82 LEU A N 1
ATOM 655 C CA . LEU A 1 82 ? -10.027 6.559 9.861 1.00 95.81 82 LEU A CA 1
ATOM 656 C C . LEU A 1 82 ? -10.100 7.685 8.835 1.00 95.81 82 LEU A C 1
ATOM 658 O O . LEU A 1 82 ? -10.918 8.587 8.990 1.00 95.81 82 LEU A O 1
ATOM 662 N N . CYS A 1 83 ? -9.313 7.614 7.757 1.00 94.69 83 CYS A N 1
ATOM 663 C CA . CYS A 1 83 ? -9.371 8.608 6.673 1.00 94.69 83 CYS A CA 1
ATOM 664 C C . CYS A 1 83 ? -10.575 8.395 5.744 1.00 94.69 83 CYS A C 1
ATOM 666 O O . CYS A 1 83 ? -11.080 9.342 5.151 1.00 94.69 83 CYS A O 1
ATOM 668 N N . VAL A 1 84 ? -11.043 7.148 5.593 1.00 92.38 84 VAL A N 1
ATOM 669 C CA . VAL A 1 84 ? -12.093 6.814 4.617 1.00 92.38 84 VAL A CA 1
ATOM 670 C C . VAL A 1 84 ? -13.456 6.693 5.266 1.00 92.38 84 VAL A C 1
ATOM 672 O O . VAL A 1 84 ? -13.629 5.996 6.267 1.00 92.38 84 VAL A O 1
ATOM 675 N N . HIS A 1 85 ? -14.451 7.288 4.611 1.00 92.25 85 HIS A N 1
ATOM 676 C CA . HIS A 1 85 ? -15.844 7.240 5.032 1.00 92.25 85 HIS A CA 1
ATOM 677 C C . HIS A 1 85 ? -16.377 5.808 5.209 1.00 92.25 85 HIS A C 1
ATOM 679 O O . HIS A 1 85 ? -17.058 5.532 6.194 1.00 92.25 85 HIS A O 1
ATOM 685 N N . TYR A 1 86 ? -16.048 4.872 4.307 1.00 91.56 86 TYR A N 1
ATOM 686 C CA . TYR A 1 86 ? -16.555 3.498 4.424 1.00 91.56 86 TYR A CA 1
ATOM 687 C C . TYR A 1 86 ? -16.056 2.807 5.703 1.00 91.56 86 TYR A C 1
ATOM 689 O O . TYR A 1 86 ? -16.847 2.158 6.379 1.00 91.56 86 TYR A O 1
ATOM 697 N N . HIS A 1 87 ? -14.790 3.003 6.097 1.00 94.25 87 HIS A N 1
ATOM 698 C CA . HIS A 1 87 ? -14.275 2.454 7.353 1.00 94.25 87 HIS A CA 1
ATOM 699 C C . HIS A 1 87 ? -14.981 3.070 8.564 1.00 94.25 87 HIS A C 1
ATOM 701 O O . HIS A 1 87 ? -15.304 2.343 9.501 1.00 94.25 87 HIS A O 1
ATOM 707 N N . ARG A 1 88 ? -15.256 4.385 8.548 1.00 95.38 88 ARG A N 1
ATOM 708 C CA . ARG A 1 88 ? -16.001 5.058 9.632 1.00 95.38 88 ARG A CA 1
ATOM 709 C C . ARG A 1 88 ? -17.401 4.463 9.785 1.00 95.38 88 ARG A C 1
ATOM 711 O O . ARG A 1 88 ? -17.840 4.194 10.899 1.00 95.38 88 ARG A O 1
ATOM 718 N N . MET A 1 89 ? -18.072 4.195 8.664 1.00 96.12 89 MET A N 1
ATOM 719 C CA . MET A 1 89 ? -19.375 3.527 8.660 1.00 96.12 89 MET A CA 1
ATOM 720 C C . MET A 1 89 ? -19.293 2.098 9.204 1.00 96.12 89 MET A C 1
ATOM 722 O O . MET A 1 89 ? -20.111 1.732 10.044 1.00 96.12 89 MET A O 1
ATOM 726 N N . MET A 1 90 ? -18.294 1.311 8.787 1.00 94.19 90 MET A N 1
ATOM 727 C CA . MET A 1 90 ? -18.076 -0.041 9.319 1.00 94.19 90 MET A CA 1
ATOM 728 C C . MET A 1 90 ? -17.849 -0.016 10.832 1.00 94.19 90 MET A C 1
ATOM 730 O O . MET A 1 90 ? -18.509 -0.755 11.555 1.00 94.19 90 MET A O 1
ATOM 734 N N . ALA A 1 91 ? -16.972 0.865 11.318 1.00 93.56 91 ALA A N 1
ATOM 735 C CA . ALA A 1 91 ? -16.686 0.991 12.741 1.00 93.56 91 ALA A CA 1
ATOM 736 C C . ALA A 1 91 ? -17.934 1.374 13.548 1.00 93.56 91 ALA A C 1
ATOM 738 O O . ALA A 1 91 ? -18.199 0.767 14.583 1.00 93.56 91 ALA A O 1
ATOM 739 N N . LYS A 1 92 ? -18.747 2.310 13.040 1.00 93.81 92 LYS A N 1
ATOM 740 C CA . LYS A 1 92 ? -20.013 2.699 13.673 1.00 93.81 92 LYS A CA 1
ATOM 741 C C . LYS A 1 92 ? -20.980 1.521 13.790 1.00 93.81 92 LYS A C 1
ATOM 743 O O . LYS A 1 92 ? -21.552 1.317 14.855 1.00 93.81 92 LYS A O 1
ATOM 748 N N . VAL A 1 93 ? -21.149 0.740 12.720 1.00 93.31 93 VAL A N 1
ATOM 749 C CA . VAL A 1 93 ? -22.020 -0.447 12.740 1.00 93.31 93 VAL A CA 1
ATOM 750 C C . VAL A 1 93 ? -21.493 -1.485 13.729 1.00 93.31 93 VAL A C 1
ATOM 752 O O . VAL A 1 93 ? -22.263 -1.969 14.551 1.00 93.31 93 VAL A O 1
ATOM 755 N N . ILE A 1 94 ? -20.187 -1.778 13.705 1.00 91.62 94 ILE A N 1
ATOM 756 C CA . ILE A 1 94 ? -19.550 -2.735 14.624 1.00 91.62 94 ILE A CA 1
ATOM 757 C C . ILE A 1 94 ? -19.778 -2.320 16.082 1.00 91.62 94 ILE A C 1
ATOM 759 O O . ILE A 1 94 ? -20.241 -3.130 16.876 1.00 91.62 94 ILE A O 1
ATOM 763 N N . GLN A 1 95 ? -19.537 -1.054 16.423 1.00 88.06 95 GLN A N 1
ATOM 764 C CA . GLN A 1 95 ? -19.719 -0.547 17.788 1.00 88.06 95 GLN A CA 1
ATOM 765 C C . GLN A 1 95 ? -21.184 -0.561 18.247 1.00 88.06 95 GLN A C 1
ATOM 767 O O . GLN A 1 95 ? -21.448 -0.691 19.439 1.00 88.06 95 GLN A O 1
ATOM 772 N N . GLN A 1 96 ? -22.144 -0.438 17.324 1.00 89.06 96 GLN A N 1
ATOM 773 C CA . GLN A 1 96 ? -23.571 -0.535 17.644 1.00 89.06 96 GLN A CA 1
ATOM 774 C C . GLN A 1 96 ? -24.014 -1.970 17.939 1.00 89.06 96 GLN A C 1
ATOM 776 O O . GLN A 1 96 ? -24.889 -2.168 18.779 1.00 89.06 96 GLN A O 1
ATOM 781 N N . VAL A 1 97 ? -23.437 -2.962 17.254 1.00 88.25 97 VAL A N 1
ATOM 782 C CA . VAL A 1 97 ? -23.815 -4.377 17.425 1.00 88.25 97 VAL A CA 1
ATOM 783 C C . VAL A 1 97 ? -22.980 -5.096 18.484 1.00 88.25 97 VAL A C 1
ATOM 785 O O . VAL A 1 97 ? -23.449 -6.058 19.083 1.00 88.25 97 VAL A O 1
ATOM 788 N N . ALA A 1 98 ? -21.758 -4.625 18.725 1.00 81.25 98 ALA A N 1
ATOM 789 C CA . ALA A 1 98 ? -20.816 -5.176 19.684 1.00 81.25 98 ALA A CA 1
ATOM 790 C C . ALA A 1 98 ? -20.125 -4.023 20.421 1.00 81.25 98 ALA A C 1
ATOM 792 O O . ALA A 1 98 ? -19.070 -3.537 20.018 1.00 81.25 98 ALA A O 1
ATOM 793 N N . THR A 1 99 ? -20.736 -3.571 21.514 1.00 69.25 99 THR A N 1
ATOM 794 C CA . THR A 1 99 ? -20.165 -2.529 22.383 1.00 69.25 99 THR A CA 1
ATOM 795 C C . THR A 1 99 ? -18.997 -3.046 23.225 1.00 69.25 99 THR A C 1
ATOM 797 O O . THR A 1 99 ? -18.150 -2.259 23.639 1.00 69.25 99 THR A O 1
ATOM 800 N N . GLN A 1 100 ? -18.956 -4.361 23.470 1.00 73.88 100 GLN A N 1
ATOM 801 C CA . GLN A 1 100 ? -17.914 -5.104 24.181 1.00 73.88 100 GLN A CA 1
ATOM 802 C C . GLN A 1 100 ? -17.807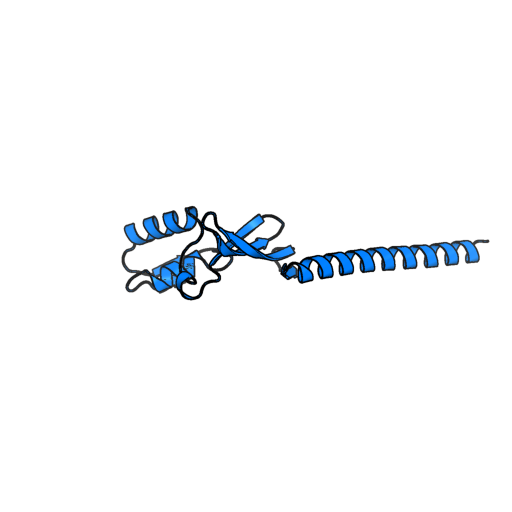 -6.499 23.549 1.00 73.88 100 GLN A C 1
ATOM 804 O O . GLN A 1 100 ? -18.835 -7.084 23.201 1.00 73.88 100 GLN A O 1
ATOM 809 N N . GLY A 1 101 ? -16.596 -7.041 23.387 1.00 74.19 101 GLY A N 1
ATOM 810 C CA . GLY A 1 101 ? -16.421 -8.405 22.878 1.00 74.19 101 GLY A CA 1
ATOM 811 C C . GLY A 1 101 ? -15.211 -8.615 21.973 1.00 74.19 101 GLY A C 1
ATOM 812 O O . GLY A 1 101 ? -14.279 -7.817 21.933 1.00 74.19 101 GLY A O 1
ATOM 813 N N . HIS A 1 102 ? -15.232 -9.737 21.263 1.00 85.81 102 HIS A N 1
ATOM 814 C CA . HIS A 1 102 ? -14.147 -10.200 20.406 1.00 85.81 102 HIS A CA 1
ATOM 815 C C . HIS A 1 102 ? -14.516 -9.965 18.936 1.00 85.81 102 HIS A C 1
ATOM 817 O O . HIS A 1 102 ? -15.570 -10.418 18.484 1.00 85.81 102 HIS A O 1
ATOM 823 N N . VAL A 1 103 ? -13.701 -9.197 18.212 1.00 89.06 103 VAL A N 1
ATOM 824 C CA . VAL A 1 103 ? -13.940 -8.831 16.809 1.00 89.06 103 VAL A CA 1
ATOM 825 C C . VAL A 1 103 ? -12.830 -9.411 15.953 1.00 89.06 103 VAL A C 1
ATOM 827 O O . VAL A 1 103 ? -11.674 -9.028 16.092 1.00 89.06 103 VAL A O 1
ATOM 830 N N . VAL A 1 104 ? -13.206 -10.275 15.014 1.00 91.06 104 VAL A N 1
ATOM 831 C CA . VAL A 1 104 ? -12.290 -10.798 13.999 1.00 91.06 104 VAL A CA 1
ATOM 832 C C . VAL A 1 104 ? -12.413 -9.957 12.735 1.00 91.06 104 VAL A C 1
ATOM 834 O O . VAL A 1 104 ? -13.499 -9.865 12.149 1.00 91.06 104 VAL A O 1
ATOM 837 N N . VAL A 1 105 ? -11.309 -9.363 12.281 1.00 91.12 105 VAL A N 1
ATOM 838 C CA . VAL A 1 105 ? -11.287 -8.603 11.021 1.00 91.12 105 VAL A CA 1
ATOM 839 C C . VAL A 1 105 ? -10.636 -9.436 9.924 1.00 91.12 105 VAL A C 1
ATOM 841 O O . VAL A 1 105 ? -9.417 -9.519 9.804 1.00 91.12 105 VAL A O 1
ATOM 844 N N . MET A 1 106 ? -11.454 -10.013 9.045 1.00 91.56 106 MET A N 1
ATOM 845 C CA . MET A 1 106 ? -10.935 -10.723 7.876 1.00 91.56 106 MET A CA 1
ATOM 846 C C . MET A 1 106 ? -10.493 -9.740 6.786 1.00 91.56 106 MET A C 1
ATOM 848 O O . MET A 1 106 ? -11.305 -9.022 6.201 1.00 91.56 106 MET A O 1
ATOM 852 N N . GLY A 1 107 ? -9.194 -9.726 6.485 1.00 86.94 107 GLY A N 1
ATOM 853 C CA . GLY A 1 107 ? -8.604 -8.810 5.510 1.00 86.94 107 GLY A CA 1
ATOM 854 C C . GLY A 1 107 ? -8.105 -7.522 6.166 1.00 86.94 107 GLY A C 1
ATOM 855 O O . GLY A 1 107 ? -7.208 -7.571 6.998 1.00 86.94 107 GLY A O 1
ATOM 856 N N . GLY A 1 108 ? -8.625 -6.362 5.749 1.00 83.94 108 GLY A N 1
ATOM 857 C CA . GLY A 1 108 ? -8.225 -5.070 6.323 1.00 83.94 108 GLY A CA 1
ATOM 858 C C . GLY A 1 108 ? -6.809 -4.639 5.934 1.00 83.94 108 GLY A C 1
ATOM 859 O O . GLY A 1 108 ? -6.007 -4.279 6.797 1.00 83.94 108 GLY A O 1
ATOM 860 N N . GLY A 1 109 ? -6.493 -4.676 4.632 1.00 84.31 109 GLY A N 1
ATOM 861 C CA . GLY A 1 109 ? -5.194 -4.252 4.102 1.00 84.31 109 GLY A CA 1
ATOM 862 C C . GLY A 1 109 ? -4.744 -2.917 4.709 1.00 84.31 109 GLY A C 1
ATOM 863 O O . GLY A 1 109 ? -5.527 -1.976 4.808 1.00 84.31 109 GLY A O 1
ATOM 864 N N . GLY A 1 110 ? -3.499 -2.845 5.184 1.00 88.12 110 GLY A N 1
ATOM 865 C CA . GLY A 1 110 ? -2.949 -1.648 5.839 1.00 88.12 110 GLY A CA 1
ATOM 866 C C . GLY A 1 110 ? -3.437 -1.376 7.272 1.00 88.12 110 GLY A C 1
ATOM 867 O O . GLY A 1 110 ? -3.028 -0.375 7.851 1.00 88.12 110 GLY A O 1
ATOM 868 N N . PHE A 1 111 ? -4.260 -2.253 7.858 1.00 91.81 111 PHE A N 1
ATOM 869 C CA . PHE A 1 111 ? -4.674 -2.238 9.270 1.00 91.81 111 PHE A CA 1
ATOM 870 C C . PHE A 1 111 ? -5.429 -0.984 9.745 1.00 91.81 111 PHE A C 1
ATOM 872 O O . PHE A 1 111 ? -5.535 -0.758 10.950 1.00 91.81 111 PHE A O 1
ATOM 879 N N . SER A 1 112 ? -6.017 -0.191 8.840 1.00 94.19 112 SER A N 1
ATOM 880 C CA . SER A 1 112 ? -6.710 1.041 9.238 1.00 94.19 112 SER A CA 1
ATOM 881 C C . SER A 1 112 ? -7.941 0.810 10.115 1.00 94.19 112 SER A C 1
ATOM 883 O O . SER A 1 112 ? -8.109 1.512 11.106 1.00 94.19 112 SER A O 1
ATOM 885 N N . LEU A 1 113 ? -8.776 -0.185 9.800 1.00 93.75 113 LEU A N 1
ATOM 886 C CA . LEU A 1 113 ? -9.929 -0.535 10.636 1.00 93.75 113 LEU A CA 1
ATOM 887 C C . LEU A 1 113 ? -9.524 -1.273 11.930 1.00 93.75 113 LEU A C 1
ATOM 889 O O . LEU A 1 113 ? -9.936 -0.809 12.992 1.00 93.75 113 LEU A O 1
ATOM 893 N N . PRO A 1 114 ? -8.688 -2.337 11.900 1.00 92.69 114 PRO A N 1
ATOM 894 C CA . PRO A 1 114 ? -8.252 -3.020 13.121 1.00 92.69 114 PRO A CA 1
ATOM 895 C C . PRO A 1 114 ? -7.635 -2.086 14.165 1.00 92.69 114 PRO A C 1
ATOM 897 O O . PRO A 1 114 ? -8.022 -2.132 15.330 1.00 92.69 114 PRO A O 1
ATOM 900 N N . LYS A 1 115 ? -6.730 -1.183 13.756 1.00 93.00 115 LYS A N 1
ATOM 901 C CA . LYS A 1 115 ? -6.092 -0.243 14.693 1.00 93.00 115 LYS A CA 1
ATOM 902 C C . LYS A 1 115 ? -7.100 0.740 15.303 1.00 93.00 115 LYS A C 1
ATOM 904 O O . LYS A 1 115 ? -6.976 1.077 16.477 1.00 93.00 115 LYS A O 1
ATOM 909 N N . TYR A 1 116 ? -8.099 1.182 14.530 1.00 94.44 116 TYR A N 1
ATOM 910 C CA . TYR A 1 116 ? -9.147 2.072 15.029 1.00 94.44 116 TYR A CA 1
ATOM 911 C C . TYR A 1 116 ? -9.984 1.361 16.089 1.00 94.44 116 TYR A C 1
ATOM 913 O O . TYR A 1 116 ? -10.156 1.894 17.181 1.00 94.44 116 TYR A O 1
ATOM 921 N N . LEU A 1 117 ? -10.448 0.141 15.796 1.00 92.69 117 LEU A N 1
ATOM 922 C CA . LEU A 1 117 ? -11.259 -0.648 16.725 1.00 92.69 117 LEU A CA 1
ATOM 923 C C . LEU A 1 117 ? -10.490 -0.973 18.009 1.00 92.69 117 LEU A C 1
ATOM 925 O O . LEU A 1 117 ? -11.022 -0.759 19.091 1.00 92.69 117 LEU A O 1
ATOM 929 N N . ALA A 1 118 ? -9.223 -1.385 17.900 1.00 91.31 118 ALA A N 1
ATOM 930 C CA . ALA A 1 118 ? -8.375 -1.685 19.056 1.00 91.31 118 ALA A CA 1
ATOM 931 C C . ALA A 1 118 ? -8.152 -0.471 19.974 1.00 91.31 118 ALA A C 1
ATOM 933 O O . ALA A 1 118 ? -7.905 -0.632 21.164 1.00 91.31 118 ALA A O 1
ATOM 934 N N . THR A 1 119 ? -8.235 0.743 19.422 1.00 91.94 119 THR A N 1
ATOM 935 C CA . THR A 1 119 ? -8.039 1.988 20.179 1.00 91.94 119 THR A CA 1
ATOM 936 C C . THR A 1 119 ? -9.352 2.533 20.751 1.00 91.94 119 THR A C 1
ATOM 938 O O . THR A 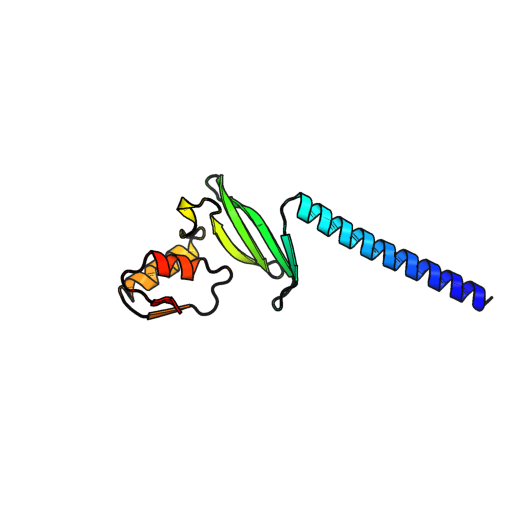1 119 ? -9.348 3.129 21.824 1.00 91.94 119 THR A O 1
ATOM 941 N N . HIS A 1 120 ? -10.474 2.336 20.050 1.00 91.06 120 HIS A N 1
ATOM 942 C CA . HIS A 1 120 ? -11.746 3.005 20.351 1.00 91.06 120 HIS A CA 1
ATOM 943 C C . HIS A 1 120 ? -12.836 2.094 20.929 1.00 91.06 120 HIS A C 1
ATOM 945 O O . HIS A 1 120 ? -13.852 2.602 21.401 1.00 91.06 120 HIS A O 1
ATOM 951 N N . MET A 1 121 ? -12.678 0.768 20.890 1.00 87.94 121 MET A N 1
ATOM 952 C CA . MET A 1 121 ? -13.631 -0.156 21.512 1.00 87.94 121 MET A CA 1
ATOM 953 C C . MET A 1 121 ? -13.257 -0.438 22.968 1.00 87.94 121 MET A C 1
ATOM 955 O O . MET A 1 121 ? -12.172 -0.931 23.270 1.00 87.94 121 MET A O 1
ATOM 959 N N . THR A 1 122 ? -14.191 -0.190 23.884 1.00 82.81 122 THR A N 1
ATOM 960 C CA . THR A 1 122 ? -14.004 -0.480 25.309 1.00 82.81 122 THR A CA 1
ATOM 961 C C . THR A 1 122 ? -14.054 -1.984 25.565 1.00 82.81 122 THR A C 1
ATOM 963 O O . THR A 1 122 ? -15.075 -2.622 25.325 1.00 82.81 122 THR A O 1
ATOM 966 N N . GLY A 1 123 ? -12.964 -2.560 26.083 1.00 78.06 123 GLY A N 1
ATOM 967 C CA . GLY A 1 123 ? -12.892 -3.999 26.380 1.00 78.06 123 GLY A CA 1
ATOM 968 C C . GLY A 1 123 ? -12.963 -4.892 25.136 1.00 78.06 123 GLY A C 1
ATOM 969 O O . GLY A 1 123 ? -13.279 -6.075 25.253 1.00 78.06 123 GLY A O 1
ATOM 970 N N . GLY A 1 124 ? -12.713 -4.321 23.953 1.00 76.38 124 GLY A N 1
ATOM 971 C CA . GLY A 1 124 ? -12.667 -5.047 22.693 1.00 76.38 124 GLY A CA 1
ATOM 972 C C . GLY A 1 124 ? -11.344 -5.789 22.528 1.00 76.38 124 GLY A C 1
ATOM 973 O O . GLY A 1 124 ? -10.279 -5.200 22.707 1.00 76.38 124 GLY A O 1
ATOM 974 N N . VAL A 1 125 ? -11.403 -7.064 22.158 1.00 81.62 125 VAL A N 1
ATOM 975 C CA . VAL A 1 125 ? -10.234 -7.818 21.683 1.00 81.62 125 VAL A CA 1
ATOM 976 C C . VAL A 1 125 ? -10.357 -7.936 20.169 1.00 81.62 125 VAL A C 1
ATOM 978 O O . VAL A 1 125 ? -11.409 -8.342 19.677 1.00 81.62 125 VAL A O 1
ATOM 981 N N . ILE A 1 126 ? -9.318 -7.523 19.441 1.00 84.56 126 ILE A N 1
ATOM 982 C CA . ILE A 1 126 ? -9.303 -7.514 17.975 1.00 84.56 126 ILE A CA 1
ATOM 983 C C . ILE A 1 126 ? -8.319 -8.576 17.487 1.00 84.56 126 ILE A C 1
ATOM 985 O O . ILE A 1 126 ? -7.124 -8.456 17.769 1.00 84.56 126 ILE A O 1
ATOM 989 N N . ASP A 1 127 ? -8.832 -9.552 16.739 1.00 77.25 127 ASP A N 1
ATOM 990 C CA . ASP A 1 127 ? -8.076 -10.654 16.125 1.00 77.25 127 ASP A CA 1
ATOM 991 C C . ASP A 1 127 ? -7.988 -10.524 14.594 1.00 77.25 127 ASP A C 1
ATOM 993 O O . ASP A 1 127 ? -8.980 -10.092 13.947 1.00 77.25 127 ASP A O 1
#

Organism: NCBI:txid1382

InterPro domains:
  IPR029063 S-adenosyl-L-methionine-dependent methyltransferase superfamily [G3DSA:3.40.50.150] (37-127)
  IPR029063 S-adenosyl-L-methionine-dependent methyltransferase superfamily [SSF53335] (33-123)

Radius of gyration: 23.01 Å; chains: 1; bounding box: 53×36×70 Å

Foldseek 3Di:
DVVVVVVVVVVVVVVVVVVVVVVVVVVCVVCVVQQWDWDADPQGIWIWHWDAAPVRFIKIFIDGPNDTQAMAGPDPVRRQPHRDPVLVVVLVVCCVVPLAEEAEDDRRPPCNNVSNCVVPRDNYHYD

pLDDT: mean 92.07, std 6.49, range [63.38, 98.06]

Sequence (127 aa):
MVLHDFWTFFIWSTVAGLAIIGIYQLLLLILRARGVFVTRTKFGLTMIFDSEDADGTPIRLLNVNGTFQSVSYIAPELRFELCVHYHRMMAKVIQQVATQGHVVVMGGGGFSLPKYLATHMTGGVID

Secondary structure (DSSP, 8-state):
-HHHHHHHHHHHHHHHHHHHHHHHHHHHHHHHHTT-EEEEETTEEEEEEEEE-TTS-EEEEEEETTEEEEEEE-SGGGTTS--SHHHHHHHHHHHHH-SSEEE--S--GGGHHHHHHHHHSTTEEE-